Protein AF-A0A3S0N8B9-F1 (afdb_monomer_lite)

Structure (mmCIF, N/CA/C/O backbone):
data_AF-A0A3S0N8B9-F1
#
_entry.id   AF-A0A3S0N8B9-F1
#
loop_
_atom_site.group_PDB
_atom_site.id
_atom_site.type_symbol
_atom_site.label_atom_id
_atom_site.label_alt_id
_atom_site.label_comp_id
_atom_site.label_asym_id
_atom_site.label_entity_id
_atom_site.label_seq_id
_atom_site.pdbx_PDB_ins_code
_atom_site.Cartn_x
_atom_site.Cartn_y
_atom_site.Cartn_z
_atom_site.occupancy
_atom_site.B_iso_or_equiv
_atom_site.auth_seq_id
_atom_site.auth_comp_id
_atom_site.auth_asym_id
_atom_site.auth_atom_id
_atom_site.pdbx_PDB_model_num
ATOM 1 N N . MET A 1 1 ? -2.284 -14.199 7.084 1.00 64.38 1 MET A N 1
ATOM 2 C CA . MET A 1 1 ? -2.121 -13.922 5.640 1.00 64.38 1 MET A CA 1
ATOM 3 C C . MET A 1 1 ? -3.404 -13.242 5.183 1.00 64.38 1 MET A C 1
ATOM 5 O O . MET A 1 1 ? -4.459 -13.758 5.530 1.00 64.38 1 MET A O 1
ATOM 9 N N . MET A 1 2 ? -3.337 -12.068 4.549 1.00 83.88 2 MET A N 1
ATOM 10 C CA . MET A 1 2 ? -4.528 -11.308 4.136 1.00 83.88 2 MET A CA 1
ATOM 11 C C . MET A 1 2 ? -4.963 -11.742 2.730 1.00 83.88 2 MET A C 1
ATOM 13 O O . MET A 1 2 ? -4.121 -11.904 1.849 1.00 83.88 2 MET A O 1
ATOM 17 N N . GLU A 1 3 ? -6.260 -11.974 2.535 1.00 92.69 3 GLU A N 1
ATOM 18 C CA . GLU A 1 3 ? -6.836 -12.272 1.220 1.00 92.69 3 GLU A CA 1
ATOM 19 C C . GLU A 1 3 ? -6.991 -10.970 0.419 1.00 92.69 3 GLU A C 1
ATOM 21 O O . GLU A 1 3 ? -7.447 -9.974 0.971 1.00 92.69 3 GLU A O 1
ATOM 26 N N . ILE A 1 4 ? -6.608 -10.980 -0.862 1.00 96.00 4 ILE A N 1
ATOM 27 C CA . ILE A 1 4 ? -6.726 -9.828 -1.770 1.00 96.00 4 ILE A CA 1
ATOM 28 C C . ILE A 1 4 ? -7.910 -10.059 -2.699 1.00 96.00 4 ILE A C 1
ATOM 30 O O . ILE A 1 4 ? -7.857 -10.966 -3.535 1.00 96.00 4 ILE A O 1
ATOM 34 N N . LYS A 1 5 ? -8.953 -9.241 -2.562 1.00 96.69 5 LYS A N 1
ATOM 35 C CA . LYS A 1 5 ? -10.206 -9.342 -3.318 1.00 96.69 5 LYS A CA 1
ATOM 36 C C . LYS A 1 5 ? -10.406 -8.167 -4.263 1.00 96.69 5 LYS A C 1
ATOM 38 O O . LYS A 1 5 ? -10.970 -8.352 -5.338 1.00 96.69 5 LYS A O 1
ATOM 43 N N . ILE A 1 6 ? -9.955 -6.978 -3.871 1.00 97.31 6 ILE A N 1
ATOM 44 C CA . ILE A 1 6 ? -10.192 -5.730 -4.600 1.00 97.31 6 ILE A CA 1
ATOM 45 C C . ILE A 1 6 ? -8.998 -5.403 -5.501 1.00 97.31 6 ILE A C 1
ATOM 47 O O . ILE A 1 6 ? -9.160 -5.183 -6.698 1.00 97.31 6 ILE A O 1
ATOM 51 N N . LEU A 1 7 ? -7.781 -5.402 -4.957 1.00 95.94 7 LEU A N 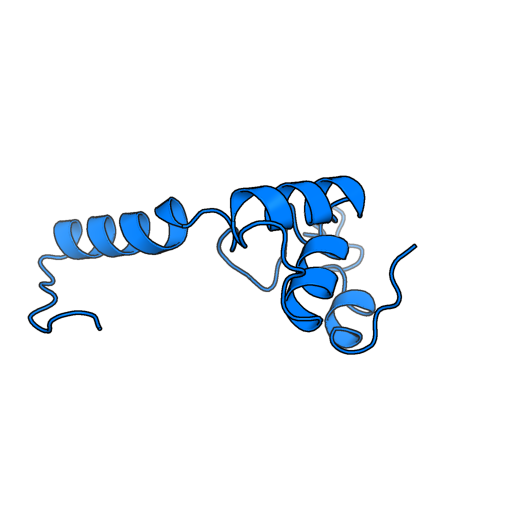1
ATOM 52 C CA . LEU A 1 7 ? -6.562 -4.970 -5.647 1.00 95.94 7 LEU A CA 1
ATOM 53 C C . LEU A 1 7 ? -5.840 -6.116 -6.363 1.00 95.94 7 LEU A C 1
ATOM 55 O O . LEU A 1 7 ? -4.610 -6.216 -6.345 1.00 95.94 7 LEU A O 1
ATOM 59 N N . THR A 1 8 ? -6.605 -6.976 -7.032 1.00 97.06 8 THR A N 1
ATOM 60 C CA . THR A 1 8 ? -6.075 -8.107 -7.809 1.00 97.06 8 THR A CA 1
ATOM 61 C C . THR A 1 8 ? -5.130 -7.639 -8.912 1.00 97.06 8 THR A C 1
ATOM 63 O O . THR A 1 8 ? -4.044 -8.185 -9.055 1.00 97.06 8 THR A O 1
ATOM 66 N N . TYR A 1 9 ? -5.462 -6.549 -9.606 1.00 95.81 9 TYR A N 1
ATOM 67 C CA . TYR A 1 9 ? -4.610 -6.022 -10.672 1.00 95.81 9 TYR A CA 1
ATOM 68 C C . TYR A 1 9 ? -3.235 -5.565 -10.164 1.00 95.81 9 TYR A C 1
ATOM 70 O O . TYR A 1 9 ? -2.226 -5.833 -10.811 1.00 95.81 9 TYR A O 1
ATOM 78 N N . LEU A 1 10 ? -3.172 -4.908 -8.999 1.00 94.81 10 LEU A N 1
ATOM 79 C CA . LEU A 1 10 ? -1.899 -4.498 -8.393 1.00 94.81 10 LEU A CA 1
ATOM 80 C C . LEU A 1 10 ? -1.084 -5.713 -7.935 1.00 94.81 10 LEU A C 1
ATOM 82 O O . LEU A 1 10 ? 0.127 -5.754 -8.133 1.00 94.81 10 LEU A O 1
ATOM 86 N N . LYS A 1 11 ? -1.756 -6.714 -7.358 1.00 96.19 11 LYS A N 1
ATOM 87 C CA . LYS A 1 11 ? -1.139 -7.989 -6.981 1.00 96.19 11 LYS A CA 1
ATOM 88 C C . LYS A 1 11 ? -0.532 -8.704 -8.195 1.00 96.19 11 LYS A C 1
ATOM 90 O O . LYS A 1 11 ? 0.584 -9.210 -8.095 1.00 96.19 11 LYS A O 1
ATOM 95 N N . ASP A 1 12 ? -1.244 -8.727 -9.317 1.00 96.81 12 ASP A N 1
ATOM 96 C CA . ASP A 1 12 ? -0.817 -9.412 -10.541 1.00 96.81 12 ASP A CA 1
ATOM 97 C C . ASP A 1 12 ? 0.244 -8.612 -11.322 1.00 96.81 12 ASP A C 1
ATOM 99 O O . ASP A 1 12 ? 1.010 -9.187 -12.094 1.00 96.81 12 ASP A O 1
ATOM 103 N N . ASN A 1 13 ? 0.348 -7.300 -11.076 1.00 96.31 13 ASN A N 1
ATOM 104 C CA . ASN A 1 13 ? 1.305 -6.392 -11.718 1.00 96.31 13 ASN A CA 1
ATOM 105 C C . ASN A 1 13 ? 2.184 -5.667 -10.675 1.00 96.31 13 ASN A C 1
ATOM 107 O O . ASN A 1 13 ? 2.120 -4.440 -10.525 1.00 96.31 13 ASN A O 1
ATOM 111 N N . PRO A 1 14 ? 3.044 -6.399 -9.942 1.00 95.81 14 PRO A N 1
ATOM 112 C CA . PRO A 1 14 ? 3.763 -5.858 -8.791 1.00 95.81 14 PRO A CA 1
ATOM 113 C C . PRO A 1 14 ? 4.925 -4.930 -9.162 1.00 95.81 14 PRO A C 1
ATOM 115 O O . PRO A 1 14 ? 5.565 -4.393 -8.268 1.00 95.81 14 PRO A O 1
ATOM 118 N N . ALA A 1 15 ? 5.252 -4.758 -10.440 1.00 95.94 15 ALA A N 1
ATOM 119 C CA . ALA A 1 15 ? 6.405 -3.990 -10.892 1.00 95.94 15 ALA A CA 1
ATOM 120 C C . ALA A 1 15 ? 6.059 -3.149 -12.119 1.00 95.94 15 ALA A C 1
ATOM 122 O O . ALA A 1 15 ? 5.301 -3.596 -12.977 1.00 95.94 15 ALA A O 1
ATOM 123 N N . ILE A 1 16 ? 6.659 -1.960 -12.210 1.00 93.50 16 ILE A N 1
ATOM 124 C CA . ILE A 1 16 ? 6.512 -1.072 -13.369 1.00 93.50 16 ILE A CA 1
ATOM 125 C C . ILE A 1 16 ? 7.277 -1.595 -14.592 1.00 93.50 16 ILE A C 1
ATOM 127 O O . ILE A 1 16 ? 6.763 -1.533 -15.703 1.00 93.50 16 ILE A O 1
ATOM 131 N N . ASN A 1 17 ? 8.468 -2.173 -14.387 1.00 94.56 17 ASN A N 1
ATOM 132 C CA . ASN A 1 17 ? 9.308 -2.736 -15.448 1.00 94.56 17 ASN A CA 1
ATOM 133 C C . ASN A 1 17 ? 9.704 -4.189 -15.116 1.00 94.56 17 ASN A C 1
ATOM 135 O O . ASN A 1 17 ? 10.859 -4.439 -14.755 1.00 94.56 17 ASN A O 1
ATOM 139 N N . PRO A 1 18 ? 8.776 -5.161 -15.203 1.00 94.31 18 PRO A N 1
ATOM 140 C CA . PRO A 1 18 ? 9.042 -6.544 -14.810 1.00 94.31 18 PRO A CA 1
ATOM 141 C C . PRO A 1 18 ? 10.284 -7.121 -15.506 1.00 94.31 18 PRO A C 1
ATOM 143 O O . PRO A 1 18 ? 10.394 -7.082 -16.731 1.00 94.31 18 PRO A O 1
ATOM 146 N N . GLY A 1 19 ? 11.228 -7.659 -14.730 1.00 93.25 19 GLY A N 1
ATOM 147 C CA . GLY A 1 19 ? 12.448 -8.281 -15.264 1.00 93.25 19 GLY A CA 1
ATOM 148 C C . GLY A 1 19 ? 13.540 -7.321 -15.766 1.00 93.25 19 GLY A C 1
ATOM 149 O O . GLY A 1 19 ? 14.560 -7.785 -16.283 1.00 93.25 19 GLY A O 1
ATOM 150 N N . ASN A 1 20 ? 13.375 -6.004 -15.611 1.00 96.25 20 ASN A N 1
ATOM 151 C CA . ASN A 1 20 ? 14.437 -5.041 -15.899 1.00 96.25 20 ASN A CA 1
ATOM 152 C C . ASN A 1 20 ? 15.583 -5.169 -14.870 1.00 96.25 20 ASN A C 1
ATOM 154 O O . ASN A 1 20 ? 15.346 -5.178 -13.664 1.00 96.25 20 ASN A O 1
ATOM 158 N N . LYS A 1 21 ? 16.831 -5.268 -15.353 1.00 94.44 21 LYS A N 1
ATOM 159 C CA . LYS A 1 21 ? 18.031 -5.482 -14.519 1.00 94.44 21 LYS A CA 1
ATOM 160 C C . LYS A 1 21 ? 18.560 -4.223 -13.831 1.00 94.44 21 LYS A C 1
ATOM 162 O O . LYS A 1 21 ? 19.294 -4.342 -12.858 1.00 94.44 21 LYS A O 1
ATOM 167 N N . GLU A 1 22 ? 18.245 -3.050 -14.365 1.00 95.06 22 GLU A N 1
ATOM 168 C CA . GLU A 1 22 ? 18.661 -1.758 -13.819 1.00 95.06 22 GLU A CA 1
ATOM 169 C C . GLU A 1 22 ? 17.643 -1.264 -12.791 1.00 95.06 22 GLU A C 1
ATOM 171 O O . GLU A 1 22 ? 18.008 -0.878 -11.683 1.00 95.06 22 GLU A O 1
ATOM 176 N N . TYR A 1 23 ? 16.355 -1.335 -13.133 1.00 91.19 23 TYR A N 1
ATOM 177 C CA . TYR A 1 23 ? 15.281 -0.923 -12.241 1.00 91.19 23 TYR A CA 1
ATOM 178 C C . TYR A 1 23 ? 13.945 -1.586 -12.589 1.00 91.19 23 TYR A C 1
ATOM 180 O O . TYR A 1 23 ? 13.263 -1.200 -13.540 1.00 91.19 23 TYR A O 1
ATOM 188 N N . GLU A 1 24 ? 13.541 -2.558 -11.769 1.00 94.50 24 GLU A N 1
ATOM 189 C CA . GLU A 1 24 ? 12.233 -3.219 -11.877 1.00 94.50 24 GLU A CA 1
ATOM 190 C C . GLU A 1 24 ? 11.099 -2.373 -11.267 1.00 94.50 24 GLU A C 1
ATOM 192 O O . GLU A 1 24 ? 9.960 -2.407 -11.736 1.00 94.50 24 GLU A O 1
ATOM 197 N N . GLY A 1 25 ? 11.413 -1.588 -10.230 1.00 91.81 25 GLY A N 1
ATOM 198 C CA . GLY A 1 25 ? 10.462 -0.720 -9.537 1.00 91.81 25 GLY A CA 1
ATOM 199 C C . GLY A 1 25 ? 9.283 -1.470 -8.906 1.00 91.81 25 GLY A C 1
ATOM 200 O O . GLY A 1 25 ? 8.132 -1.064 -9.066 1.00 91.81 25 GLY A O 1
ATOM 201 N N . ARG A 1 26 ? 9.575 -2.569 -8.203 1.00 95.00 26 ARG A N 1
ATOM 202 C CA . ARG A 1 26 ? 8.587 -3.438 -7.552 1.00 95.00 26 ARG A CA 1
ATOM 203 C C . ARG A 1 26 ? 7.904 -2.754 -6.355 1.00 95.00 26 ARG A C 1
ATOM 205 O O . ARG A 1 26 ? 8.473 -1.846 -5.749 1.00 95.00 26 ARG A O 1
ATOM 212 N N . ILE A 1 27 ? 6.675 -3.167 -6.048 1.00 95.19 27 ILE A N 1
ATOM 213 C CA . ILE A 1 27 ? 5.955 -2.785 -4.829 1.00 95.19 27 ILE A CA 1
ATOM 214 C C . ILE A 1 27 ? 6.629 -3.377 -3.590 1.00 95.19 27 ILE A C 1
ATOM 216 O O . ILE A 1 27 ? 7.196 -4.470 -3.650 1.00 95.19 27 ILE A O 1
ATOM 220 N N . GLU A 1 28 ? 6.527 -2.673 -2.466 1.00 94.44 28 GLU A N 1
ATOM 221 C CA . GLU A 1 28 ? 7.037 -3.137 -1.178 1.00 94.44 28 GLU A CA 1
ATOM 222 C C . GLU A 1 28 ? 5.898 -3.218 -0.155 1.00 94.44 28 GLU A C 1
ATOM 224 O O . GLU A 1 28 ? 5.278 -2.194 0.163 1.00 94.44 28 GLU A O 1
ATOM 229 N N . PRO A 1 29 ? 5.607 -4.426 0.358 1.00 94.94 29 PRO A N 1
ATOM 230 C CA . PRO A 1 29 ? 4.469 -4.659 1.225 1.00 94.94 29 PRO A CA 1
ATOM 231 C C . PRO A 1 29 ? 4.717 -4.184 2.653 1.00 94.94 29 PRO A C 1
ATOM 233 O O . PRO A 1 29 ? 5.850 -4.040 3.123 1.00 94.94 29 PRO A O 1
ATOM 236 N N . MET A 1 30 ? 3.616 -4.049 3.378 1.00 95.00 30 MET A N 1
ATOM 237 C CA . MET A 1 30 ? 3.586 -3.911 4.822 1.00 95.00 30 MET A CA 1
ATOM 238 C C . MET A 1 30 ? 3.033 -5.199 5.448 1.00 95.00 30 MET A C 1
ATOM 240 O O . MET A 1 30 ? 2.100 -5.816 4.932 1.00 95.00 30 MET A O 1
ATOM 244 N N . SER A 1 31 ? 3.605 -5.637 6.565 1.00 95.81 31 SER A N 1
ATOM 245 C CA . SER A 1 31 ? 3.094 -6.788 7.313 1.00 95.81 31 SER A CA 1
ATOM 246 C C . SER A 1 31 ? 1.710 -6.498 7.899 1.00 95.81 31 SER A C 1
ATOM 248 O O . SER A 1 31 ? 1.363 -5.354 8.180 1.00 95.81 31 SER A O 1
ATOM 250 N N . SER A 1 32 ? 0.908 -7.536 8.157 1.00 94.56 32 SER A N 1
ATOM 251 C CA . SER A 1 32 ? -0.416 -7.347 8.772 1.00 94.56 32 SER A CA 1
ATOM 252 C C . SER A 1 32 ? -0.351 -6.657 10.142 1.00 94.56 32 SER A C 1
ATOM 254 O O . SER A 1 32 ? -1.264 -5.911 10.476 1.00 94.56 32 SER A O 1
ATOM 256 N N . SER A 1 33 ? 0.723 -6.872 10.910 1.00 95.44 33 SER A N 1
ATOM 257 C CA . SER A 1 33 ? 0.949 -6.198 12.194 1.00 95.44 33 SER A CA 1
ATOM 258 C C . SER A 1 33 ? 1.261 -4.714 12.032 1.00 95.44 33 SER A C 1
ATOM 260 O O . SER A 1 33 ? 0.754 -3.903 12.796 1.00 95.44 33 SER A O 1
ATOM 262 N N . GLU A 1 34 ? 2.061 -4.341 11.029 1.00 95.50 34 GLU A N 1
ATOM 263 C CA . GLU A 1 34 ? 2.306 -2.929 10.718 1.00 95.50 34 GLU A CA 1
ATOM 264 C C . GLU A 1 34 ? 0.998 -2.249 10.264 1.00 95.50 34 GLU A C 1
ATOM 266 O O . GLU A 1 34 ? 0.689 -1.160 10.738 1.00 95.50 34 GLU A O 1
ATOM 271 N N . VAL A 1 35 ? 0.175 -2.918 9.440 1.00 95.25 35 VAL A N 1
ATOM 272 C CA . VAL A 1 35 ? -1.149 -2.400 9.041 1.00 95.25 35 VAL A CA 1
ATOM 273 C C . VAL A 1 35 ? -2.051 -2.176 10.259 1.00 95.25 35 VAL A C 1
ATOM 275 O O . VAL A 1 35 ? -2.622 -1.097 10.388 1.00 95.25 35 VAL A O 1
ATOM 278 N N . GLN A 1 36 ? -2.141 -3.143 11.179 1.00 95.50 36 GLN A N 1
ATOM 279 C CA . GLN A 1 36 ? -2.922 -2.994 12.417 1.00 95.50 36 GLN A CA 1
ATOM 280 C C . GLN A 1 36 ? -2.408 -1.856 13.303 1.00 95.50 36 GLN A C 1
ATOM 282 O O . GLN A 1 36 ? -3.199 -1.062 13.801 1.00 95.50 36 GLN A O 1
ATOM 287 N N . ASN A 1 37 ? -1.090 -1.723 13.452 1.00 95.94 37 ASN A N 1
ATOM 288 C CA . ASN A 1 37 ? -0.503 -0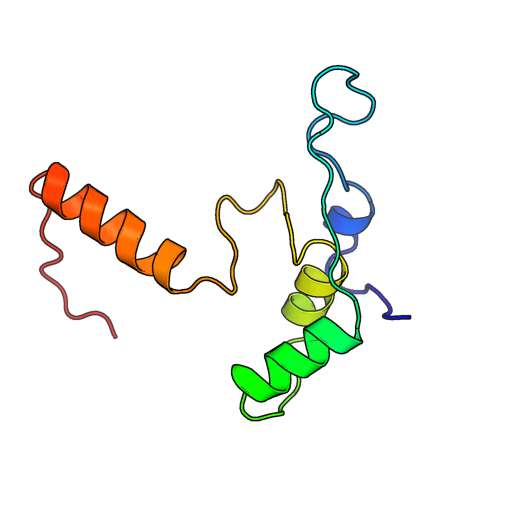.615 14.200 1.00 95.94 37 ASN A CA 1
ATOM 289 C C . ASN A 1 37 ? -0.893 0.746 13.590 1.00 95.94 37 ASN A C 1
ATOM 291 O O . ASN A 1 37 ? -1.195 1.697 14.306 1.00 95.94 37 ASN A O 1
ATOM 295 N N . HIS A 1 38 ? -0.962 0.852 12.262 1.00 93.62 38 HIS A N 1
ATOM 296 C CA . HIS A 1 38 ? -1.450 2.071 11.614 1.00 93.62 38 HIS A CA 1
ATOM 297 C C . HIS A 1 38 ? -2.951 2.305 11.793 1.00 93.62 38 HIS A C 1
ATOM 299 O O . HIS A 1 38 ? -3.367 3.456 11.891 1.00 93.62 38 HIS A O 1
ATOM 305 N N . GLU A 1 39 ? -3.767 1.258 11.874 1.00 95.50 39 GLU A N 1
ATOM 306 C CA . GLU A 1 39 ? -5.192 1.377 12.207 1.00 95.50 39 GLU A CA 1
ATOM 307 C C . GLU A 1 39 ? -5.394 1.912 13.632 1.00 95.50 39 GLU A C 1
ATOM 309 O O . GLU A 1 39 ? -6.256 2.765 13.862 1.00 95.50 39 GLU A O 1
ATOM 314 N N . GLU A 1 40 ? -4.556 1.478 14.577 1.00 95.19 40 GLU A N 1
ATOM 315 C CA . GLU A 1 40 ? -4.515 2.016 15.941 1.00 95.19 40 GLU A CA 1
ATOM 316 C C . GLU A 1 40 ? -4.173 3.508 15.950 1.00 95.19 40 GLU A C 1
ATOM 318 O O . GLU A 1 40 ? -4.913 4.298 16.538 1.00 95.19 40 GLU A O 1
ATOM 323 N N . ILE A 1 41 ? -3.111 3.899 15.241 1.00 94.00 41 ILE A N 1
ATOM 324 C CA . ILE A 1 41 ? -2.602 5.277 15.236 1.00 94.00 41 ILE A CA 1
ATOM 325 C C . ILE A 1 41 ? -3.521 6.231 14.458 1.00 94.00 41 ILE A C 1
ATOM 327 O O . ILE A 1 41 ? -3.825 7.322 14.935 1.00 94.00 41 ILE A O 1
ATOM 331 N N . TYR A 1 42 ? -3.957 5.844 13.257 1.00 89.62 42 TYR A N 1
ATOM 332 C CA . TYR A 1 42 ? -4.584 6.758 12.294 1.00 89.62 42 TYR A CA 1
ATOM 333 C C . TYR A 1 42 ? -6.091 6.560 12.123 1.00 89.62 42 TYR A C 1
ATOM 335 O O . TYR A 1 42 ? -6.743 7.392 11.495 1.00 89.62 42 TYR A O 1
ATOM 343 N N . ASN A 1 43 ? -6.667 5.490 12.673 1.00 92.56 43 ASN A N 1
ATOM 344 C CA . ASN A 1 43 ? -8.099 5.210 12.553 1.00 92.56 43 ASN A CA 1
ATOM 345 C C . ASN A 1 43 ? -8.756 4.852 13.892 1.00 92.56 43 ASN A C 1
ATOM 347 O O . ASN A 1 43 ? -9.794 4.188 13.930 1.00 92.56 43 ASN A O 1
ATOM 351 N N . ASN A 1 44 ? -8.179 5.314 15.007 1.00 93.19 44 ASN A N 1
ATOM 352 C CA . ASN A 1 44 ? -8.695 5.091 16.361 1.00 93.19 44 ASN A CA 1
ATOM 353 C C . ASN A 1 44 ? -8.920 3.600 16.680 1.00 93.19 44 ASN A C 1
ATOM 355 O O . ASN A 1 44 ? -9.943 3.232 17.264 1.00 93.19 44 ASN A O 1
ATOM 35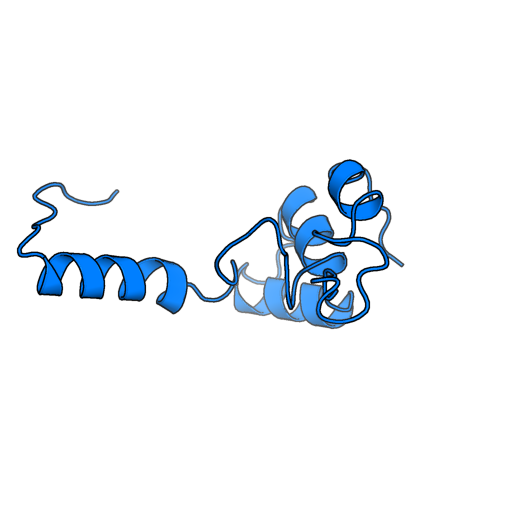9 N N . GLY A 1 45 ? -8.019 2.731 16.217 1.00 91.69 45 GLY A N 1
ATOM 360 C CA . GLY A 1 45 ? -8.121 1.278 16.390 1.00 91.69 45 GLY A CA 1
ATOM 361 C C . GLY A 1 45 ? -9.203 0.608 15.546 1.00 91.69 45 GLY A C 1
ATOM 362 O O . GLY A 1 45 ? -9.446 -0.588 15.703 1.00 91.69 45 GLY A O 1
ATOM 363 N N . LYS A 1 46 ? -9.878 1.341 14.653 1.00 95.69 46 LYS A N 1
ATOM 364 C CA . LYS A 1 46 ? -10.830 0.752 13.708 1.00 95.69 46 LYS A CA 1
ATOM 365 C C . LYS A 1 46 ? -10.088 0.253 12.469 1.00 95.69 46 LYS A C 1
ATOM 367 O O . LYS A 1 46 ? -9.182 0.936 11.995 1.00 95.69 46 LYS A O 1
ATOM 372 N N . PRO A 1 47 ? -10.519 -0.864 11.864 1.00 95.19 47 PRO A N 1
ATOM 373 C CA . PRO A 1 47 ? -9.950 -1.307 10.603 1.00 95.19 47 PRO A CA 1
ATOM 374 C C . PRO A 1 47 ? -10.110 -0.257 9.502 1.00 95.19 47 PRO A C 1
ATOM 376 O O . PRO A 1 47 ? -11.170 0.369 9.386 1.00 95.19 47 PRO A O 1
ATOM 379 N N . PHE A 1 48 ? -9.089 -0.081 8.668 1.00 95.50 48 PHE A N 1
ATOM 380 C CA . PHE A 1 48 ? -9.215 0.713 7.454 1.00 95.50 48 PHE A CA 1
ATOM 381 C C . PHE A 1 48 ? -10.203 0.046 6.478 1.00 95.50 48 PHE A C 1
ATOM 383 O O . PHE A 1 48 ? -10.437 -1.176 6.545 1.00 95.50 48 PHE A O 1
ATOM 390 N N . PRO A 1 49 ? -10.755 0.815 5.516 1.00 95.94 49 PRO A N 1
ATOM 391 C CA . PRO A 1 49 ? -11.478 0.245 4.386 1.00 95.94 49 PRO A CA 1
ATOM 392 C C . PRO A 1 49 ? -10.684 -0.891 3.730 1.00 95.94 49 PRO A C 1
ATOM 394 O O . PRO A 1 49 ? -9.458 -0.831 3.644 1.00 95.94 49 PRO A O 1
ATOM 397 N N . GLU A 1 50 ? -11.375 -1.928 3.255 1.00 96.12 50 GLU A N 1
ATOM 398 C CA . GLU A 1 50 ? -10.739 -3.151 2.739 1.00 96.12 50 GLU A CA 1
ATOM 399 C C . GLU A 1 50 ? -9.711 -2.861 1.638 1.00 96.12 50 GLU A C 1
ATOM 401 O O . GLU A 1 50 ? -8.584 -3.336 1.727 1.00 96.12 50 GLU A O 1
ATOM 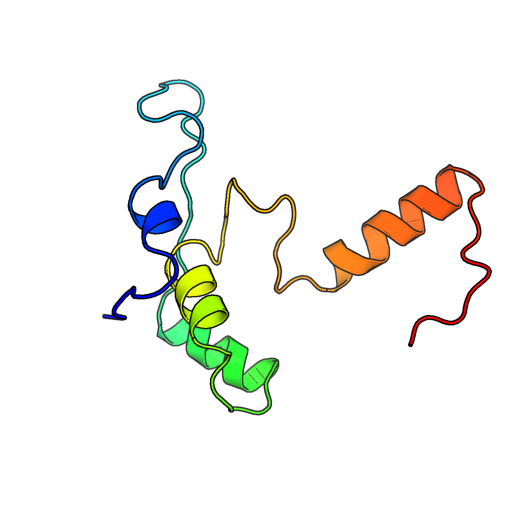406 N N . ALA A 1 51 ? -10.030 -1.974 0.692 1.00 94.81 51 ALA A N 1
ATOM 407 C CA . ALA A 1 51 ? -9.098 -1.564 -0.359 1.00 94.81 51 ALA A CA 1
ATOM 408 C C . ALA A 1 51 ? -7.812 -0.911 0.188 1.00 94.81 51 ALA A C 1
ATOM 410 O O . ALA A 1 51 ? -6.737 -1.116 -0.367 1.00 94.81 51 ALA A O 1
ATOM 411 N N . VAL A 1 52 ? -7.898 -0.152 1.287 1.00 94.69 52 VAL A N 1
ATOM 412 C CA . VAL A 1 52 ? -6.729 0.483 1.919 1.00 94.69 52 VAL A CA 1
ATOM 413 C C . VAL A 1 52 ? -5.888 -0.559 2.653 1.00 94.69 52 VAL A C 1
ATOM 415 O O . VAL A 1 52 ? -4.669 -0.556 2.514 1.00 94.69 52 VAL A O 1
ATOM 418 N N . ARG A 1 53 ? -6.516 -1.499 3.373 1.00 96.00 53 ARG A N 1
ATOM 419 C CA . ARG A 1 53 ? -5.792 -2.624 3.988 1.00 96.00 53 ARG A CA 1
ATOM 420 C C . ARG A 1 53 ? -5.063 -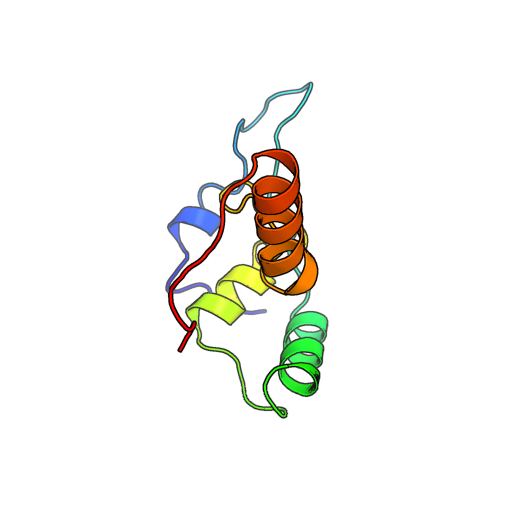3.462 2.943 1.00 96.00 53 ARG A C 1
ATOM 422 O O . ARG A 1 53 ? -3.888 -3.763 3.132 1.00 96.00 53 ARG A O 1
ATOM 429 N N . GLU A 1 54 ? -5.733 -3.803 1.843 1.00 96.81 54 GLU A N 1
ATOM 430 C CA . GLU A 1 54 ? -5.119 -4.536 0.733 1.00 96.81 54 GLU A CA 1
ATOM 431 C C . GLU A 1 54 ? -3.959 -3.752 0.109 1.00 96.81 54 GLU A C 1
ATOM 433 O O . GLU A 1 54 ? -2.906 -4.330 -0.155 1.00 96.81 54 GLU A O 1
ATOM 438 N N . LEU A 1 55 ? -4.119 -2.436 -0.081 1.00 95.44 55 LEU A N 1
ATOM 439 C CA . LEU A 1 55 ? -3.074 -1.578 -0.639 1.00 95.44 55 LEU A CA 1
ATOM 440 C C . LEU A 1 55 ? -1.842 -1.561 0.258 1.00 95.44 55 LEU A C 1
ATOM 442 O O . LEU A 1 55 ? -0.737 -1.774 -0.229 1.00 95.44 55 LEU A O 1
ATOM 446 N N . LEU A 1 56 ? -2.023 -1.334 1.560 1.00 94.94 56 LEU A N 1
ATOM 447 C CA . LEU A 1 56 ? -0.913 -1.312 2.509 1.00 94.94 56 LEU A CA 1
ATOM 448 C C . LEU A 1 56 ? -0.242 -2.686 2.586 1.00 94.94 56 LEU A C 1
ATOM 450 O O . LEU A 1 56 ? 0.983 -2.790 2.532 1.00 94.94 56 LEU A O 1
ATOM 454 N N . PHE A 1 57 ? -1.034 -3.754 2.622 1.00 96.25 57 PHE A N 1
ATOM 455 C CA . PHE A 1 57 ? -0.504 -5.110 2.659 1.00 96.25 57 PHE A CA 1
ATOM 456 C C . PHE A 1 57 ? 0.297 -5.475 1.400 1.00 96.25 57 PHE A C 1
ATOM 458 O O . PHE A 1 57 ? 1.285 -6.193 1.505 1.00 96.25 57 PHE A O 1
ATOM 465 N N . LEU A 1 58 ? -0.082 -4.978 0.219 1.00 95.75 58 LEU A N 1
ATOM 466 C CA . LEU A 1 58 ? 0.637 -5.231 -1.035 1.00 95.75 58 LEU A CA 1
ATOM 467 C C . LEU A 1 58 ? 1.817 -4.276 -1.263 1.00 95.75 58 LEU A C 1
ATOM 469 O O . LEU A 1 58 ? 2.855 -4.695 -1.770 1.00 95.75 58 LEU A O 1
ATOM 473 N N . ALA A 1 59 ? 1.648 -3.000 -0.926 1.00 94.81 59 ALA A N 1
ATOM 474 C CA . ALA A 1 59 ? 2.480 -1.904 -1.419 1.00 94.81 59 ALA A CA 1
ATOM 475 C C . ALA A 1 59 ? 2.622 -0.738 -0.416 1.00 94.81 59 ALA A C 1
ATOM 477 O O . ALA A 1 59 ? 2.872 0.399 -0.814 1.00 94.81 59 ALA A O 1
ATOM 478 N N . GLY A 1 60 ? 2.429 -0.988 0.884 1.00 91.62 60 GLY A N 1
ATOM 479 C CA . GLY A 1 60 ? 2.386 0.049 1.920 1.00 91.62 60 GLY A CA 1
ATOM 480 C C . GLY A 1 60 ? 3.706 0.763 2.206 1.00 91.62 60 GLY A C 1
ATOM 481 O O . GLY A 1 60 ? 3.682 1.829 2.809 1.00 91.62 60 GLY A O 1
ATOM 482 N N . LYS A 1 61 ? 4.846 0.207 1.783 1.00 90.56 61 LYS A N 1
ATOM 483 C CA . LYS A 1 61 ? 6.157 0.877 1.876 1.00 90.56 61 LYS A CA 1
ATOM 484 C C . LYS A 1 61 ? 6.526 1.569 0.571 1.00 90.56 61 LYS A C 1
ATOM 486 O O . LYS A 1 61 ? 7.147 2.626 0.581 1.00 90.56 61 LYS A O 1
ATOM 491 N N . ARG A 1 62 ? 6.116 0.981 -0.554 1.00 89.81 62 ARG A N 1
ATOM 492 C CA . ARG A 1 62 ? 6.370 1.502 -1.894 1.00 89.81 62 ARG A CA 1
ATOM 493 C C . ARG A 1 62 ? 5.322 0.982 -2.868 1.00 89.81 62 ARG A C 1
ATOM 495 O O . ARG A 1 62 ? 5.122 -0.227 -2.979 1.00 89.81 62 ARG A O 1
ATOM 502 N N . CYS A 1 63 ? 4.736 1.882 -3.650 1.00 91.56 63 CYS A N 1
ATOM 503 C CA . CYS A 1 63 ? 3.797 1.547 -4.713 1.00 91.56 63 CYS A CA 1
ATOM 504 C C . CYS A 1 63 ? 4.166 2.325 -5.975 1.00 91.56 63 CYS A C 1
ATOM 506 O O . CYS A 1 63 ? 4.183 3.544 -5.947 1.00 91.56 63 CYS A O 1
ATOM 508 N N . HIS A 1 64 ? 4.442 1.660 -7.098 1.00 88.50 64 HIS A N 1
ATOM 509 C CA . HIS A 1 64 ? 4.801 2.365 -8.343 1.00 88.50 64 HIS A CA 1
ATOM 510 C C . HIS A 1 64 ? 3.620 3.113 -8.988 1.00 88.50 64 HIS A C 1
ATOM 512 O O . HIS A 1 64 ? 3.832 3.985 -9.825 1.00 88.50 64 HIS A O 1
ATOM 518 N N . VAL A 1 65 ? 2.390 2.802 -8.565 1.00 86.38 65 VAL A N 1
ATOM 519 C CA . VAL A 1 65 ? 1.156 3.469 -9.010 1.00 86.38 65 VAL A CA 1
ATOM 520 C C . VAL A 1 65 ? 0.898 4.762 -8.229 1.00 86.38 65 VAL A C 1
ATOM 522 O O . VAL A 1 65 ? 0.171 5.632 -8.702 1.00 86.38 65 VAL A O 1
ATOM 525 N N . LEU A 1 66 ? 1.483 4.901 -7.036 1.00 81.94 66 LEU A N 1
ATOM 526 C CA . LEU A 1 66 ? 1.298 6.060 -6.169 1.00 81.94 66 LEU A CA 1
ATOM 527 C C . LEU A 1 66 ? 2.620 6.811 -6.055 1.00 81.94 66 LEU A C 1
ATOM 529 O O . LEU A 1 66 ? 3.627 6.262 -5.626 1.00 81.94 66 LEU A O 1
ATOM 533 N N . SER A 1 67 ? 2.618 8.086 -6.424 1.00 67.44 67 SER A N 1
ATOM 534 C CA . SER A 1 67 ? 3.810 8.935 -6.362 1.00 67.44 67 SER A CA 1
ATOM 535 C C . SER A 1 67 ? 4.204 9.357 -4.940 1.00 67.44 67 SER A C 1
ATOM 537 O O . SER A 1 67 ? 5.303 9.872 -4.766 1.00 67.44 67 SER A O 1
ATOM 539 N N . HIS A 1 68 ? 3.344 9.125 -3.941 1.00 64.75 68 HIS A N 1
ATOM 540 C CA . HIS A 1 68 ? 3.555 9.498 -2.538 1.00 64.75 68 HIS A CA 1
ATOM 541 C C . HIS A 1 68 ? 3.120 8.379 -1.593 1.00 64.75 68 HIS A C 1
ATOM 543 O O . HIS A 1 68 ? 2.230 7.583 -1.925 1.00 64.75 68 HIS A O 1
ATOM 549 N N . ASN A 1 69 ? 3.710 8.344 -0.397 1.00 67.00 69 ASN A N 1
ATOM 550 C CA . ASN A 1 69 ? 3.227 7.467 0.660 1.00 67.00 69 ASN A CA 1
ATOM 551 C C . ASN A 1 69 ? 1.866 7.977 1.163 1.00 67.00 69 ASN A C 1
ATOM 553 O O . ASN A 1 69 ? 1.760 9.081 1.683 1.00 67.00 69 ASN A O 1
ATOM 557 N N . ILE A 1 70 ? 0.814 7.163 1.043 1.00 68.50 70 ILE A N 1
ATOM 558 C CA . ILE A 1 70 ? -0.547 7.554 1.451 1.00 68.50 70 ILE A CA 1
ATOM 559 C C . ILE A 1 70 ? -0.700 7.783 2.959 1.00 68.50 70 ILE A C 1
ATOM 561 O O . ILE A 1 70 ? -1.683 8.388 3.383 1.00 68.50 70 ILE A O 1
ATOM 565 N N . LEU A 1 71 ? 0.238 7.277 3.763 1.00 70.88 71 LEU A N 1
ATOM 566 C CA . LEU A 1 71 ? 0.271 7.487 5.209 1.00 70.88 71 LEU A CA 1
ATOM 567 C C . LEU A 1 71 ? 1.097 8.717 5.602 1.00 70.88 71 LEU A C 1
ATOM 569 O O . LEU A 1 71 ? 0.986 9.177 6.737 1.00 70.88 71 LEU A O 1
ATOM 573 N N . ASP A 1 72 ? 1.890 9.270 4.681 1.00 70.81 72 ASP A N 1
ATOM 574 C CA . ASP A 1 72 ? 2.605 10.520 4.901 1.00 70.81 72 ASP A CA 1
ATOM 575 C C . ASP A 1 72 ? 1.745 11.703 4.436 1.00 70.81 72 ASP A C 1
ATOM 577 O O . ASP A 1 72 ? 1.805 12.184 3.303 1.00 70.81 72 ASP A O 1
ATOM 581 N N . ILE A 1 73 ? 0.888 12.166 5.347 1.00 63.34 73 ILE A N 1
ATOM 582 C CA . ILE A 1 73 ? 0.015 13.324 5.118 1.00 63.34 73 ILE A CA 1
ATOM 583 C C . ILE A 1 73 ? 0.843 14.589 4.850 1.00 63.34 73 ILE A C 1
ATOM 585 O O . ILE A 1 73 ? 0.378 15.466 4.119 1.00 63.34 73 ILE A O 1
ATOM 589 N N . ASN A 1 74 ? 2.063 14.680 5.395 1.00 61.72 74 ASN A N 1
ATOM 590 C CA . ASN A 1 74 ? 2.925 15.833 5.168 1.00 61.72 74 ASN A CA 1
ATOM 591 C C . ASN A 1 74 ? 3.409 15.843 3.717 1.00 61.72 74 ASN A C 1
ATOM 593 O O . ASN A 1 74 ? 3.311 16.879 3.076 1.00 61.72 74 ASN A O 1
ATOM 597 N N . GLU A 1 75 ? 3.805 14.709 3.132 1.00 60.47 75 GLU A N 1
ATOM 598 C CA . GLU A 1 75 ? 4.119 14.661 1.692 1.00 60.47 75 GLU A CA 1
ATOM 599 C C . GLU A 1 75 ? 2.924 15.052 0.807 1.00 60.47 75 GLU A C 1
ATOM 601 O O . GLU A 1 75 ? 3.100 15.694 -0.231 1.00 60.47 75 GLU A O 1
ATOM 606 N N . LEU A 1 76 ? 1.703 14.684 1.206 1.00 62.50 76 LEU A N 1
ATOM 607 C CA . LEU A 1 76 ? 0.486 14.989 0.448 1.00 62.50 76 LEU A CA 1
ATOM 608 C C . LEU A 1 76 ? 0.021 16.446 0.583 1.00 62.50 76 LEU A C 1
ATOM 610 O O . LEU A 1 76 ? -0.707 16.925 -0.288 1.00 62.50 76 LEU A O 1
ATOM 614 N N . GLN A 1 77 ? 0.400 17.150 1.653 1.00 63.72 77 GLN A N 1
ATOM 615 C CA . GLN A 1 77 ? -0.011 18.538 1.893 1.00 63.72 77 GLN A CA 1
ATOM 616 C C . GLN A 1 77 ? 1.114 19.559 1.731 1.00 63.72 77 GLN A C 1
ATOM 618 O O . GLN A 1 77 ? 0.874 20.611 1.140 1.00 63.72 77 GLN A O 1
ATOM 623 N N . GLU A 1 78 ? 2.314 19.270 2.221 1.00 67.75 78 GLU A N 1
ATOM 624 C CA . GLU A 1 78 ? 3.452 20.190 2.198 1.00 67.75 78 GLU A CA 1
ATOM 625 C C . GLU A 1 78 ? 4.043 20.303 0.794 1.00 67.75 78 GLU A C 1
ATOM 627 O O . GLU A 1 78 ? 4.177 21.421 0.309 1.00 67.75 78 GLU A O 1
ATOM 632 N N . ASN A 1 79 ? 4.247 19.199 0.060 1.00 69.69 79 ASN A N 1
ATOM 633 C CA . ASN A 1 79 ? 4.809 19.278 -1.299 1.00 69.69 79 ASN A CA 1
ATOM 634 C C . ASN A 1 79 ? 3.961 20.159 -2.245 1.00 69.69 79 ASN A C 1
ATOM 636 O O . ASN A 1 79 ? 4.518 21.006 -2.950 1.00 69.69 79 ASN A O 1
ATOM 640 N N . PRO A 1 80 ? 2.613 20.051 -2.270 1.00 68.94 80 PRO A N 1
ATOM 641 C CA . PRO A 1 80 ? 1.799 20.981 -3.048 1.00 68.94 80 PRO A CA 1
ATOM 642 C C . PRO A 1 80 ? 1.838 22.418 -2.515 1.00 68.94 80 PRO A C 1
ATOM 644 O O . PRO A 1 80 ? 1.788 23.351 -3.317 1.00 68.94 80 PRO A O 1
ATOM 647 N N . ARG A 1 81 ? 1.896 22.622 -1.189 1.00 72.44 81 ARG A N 1
ATOM 648 C CA . ARG A 1 81 ? 1.978 23.962 -0.573 1.00 72.44 81 ARG A CA 1
ATOM 649 C C . ARG A 1 81 ? 3.286 24.659 -0.931 1.00 72.44 81 ARG A C 1
ATOM 651 O O . ARG A 1 81 ? 3.232 25.809 -1.362 1.00 72.44 81 ARG A O 1
ATOM 658 N N . GLU A 1 82 ? 4.411 23.964 -0.816 1.00 76.94 82 GLU A N 1
ATOM 659 C CA . GLU A 1 82 ? 5.736 24.441 -1.214 1.00 76.94 82 GLU A CA 1
ATOM 660 C C . GLU A 1 82 ? 5.759 24.775 -2.708 1.00 76.94 82 GLU A C 1
ATOM 662 O O . GLU A 1 82 ? 6.049 25.913 -3.075 1.00 76.94 82 GLU A O 1
ATOM 667 N N . TRP A 1 83 ? 5.305 23.860 -3.574 1.00 78.12 83 TRP A N 1
ATOM 668 C CA . TRP A 1 83 ? 5.214 24.122 -5.014 1.00 78.12 83 TRP A CA 1
ATOM 669 C C . TRP A 1 83 ? 4.360 25.358 -5.333 1.00 78.12 83 TRP A C 1
ATOM 671 O O . TRP A 1 83 ? 4.706 26.163 -6.199 1.00 78.12 83 TRP A O 1
ATOM 681 N N . MET A 1 84 ? 3.236 25.545 -4.638 1.00 79.50 84 MET A N 1
ATOM 682 C CA . MET A 1 84 ? 2.377 26.713 -4.837 1.00 79.50 84 MET A CA 1
ATOM 683 C C . MET A 1 84 ? 3.048 28.017 -4.402 1.00 79.50 84 MET A C 1
ATOM 685 O O . MET A 1 84 ? 2.924 29.014 -5.117 1.00 79.50 84 MET A O 1
ATOM 689 N N . GLN A 1 85 ? 3.776 28.009 -3.282 1.00 79.94 85 GLN A N 1
ATOM 690 C CA . GLN A 1 85 ? 4.576 29.150 -2.834 1.00 79.94 85 GLN A CA 1
ATOM 691 C C . GLN A 1 85 ? 5.664 29.498 -3.854 1.00 79.94 85 GLN A C 1
ATOM 693 O O . GLN A 1 85 ? 5.751 30.649 -4.281 1.00 79.94 85 GLN A O 1
ATOM 698 N N . GLU A 1 86 ? 6.427 28.507 -4.316 1.00 84.06 86 GLU A N 1
ATOM 699 C CA . GLU A 1 86 ? 7.486 28.687 -5.317 1.00 84.06 86 GLU A CA 1
ATOM 700 C C . GLU A 1 86 ? 6.957 29.222 -6.656 1.00 84.06 86 GLU A C 1
ATOM 702 O O . GLU A 1 86 ? 7.640 29.972 -7.352 1.00 84.06 86 GLU A O 1
ATOM 707 N N . ASN A 1 87 ? 5.717 28.877 -7.013 1.00 83.25 87 ASN A N 1
ATOM 708 C CA . ASN A 1 87 ? 5.100 29.243 -8.289 1.00 83.25 87 ASN A CA 1
ATOM 709 C C . ASN A 1 87 ? 4.105 30.416 -8.190 1.00 83.25 87 ASN A C 1
ATOM 711 O O . ASN A 1 87 ? 3.353 30.660 -9.141 1.00 83.25 87 ASN A O 1
ATOM 715 N N . ASN A 1 88 ? 4.078 31.151 -7.068 1.00 81.19 88 ASN A N 1
ATOM 716 C CA . ASN A 1 88 ? 3.153 32.269 -6.815 1.00 81.19 88 ASN A CA 1
ATOM 717 C C . ASN A 1 88 ? 1.675 31.916 -7.087 1.00 81.19 88 ASN A C 1
ATOM 719 O O . ASN A 1 88 ? 0.901 32.710 -7.634 1.00 81.19 88 ASN A O 1
ATOM 723 N N . LYS A 1 89 ? 1.268 30.697 -6.728 1.00 75.62 89 LYS A N 1
ATOM 724 C CA . LYS A 1 89 ? -0.121 30.235 -6.797 1.00 75.62 89 LYS A CA 1
ATOM 725 C C . LYS A 1 89 ? -0.750 30.350 -5.410 1.00 75.62 89 LYS A C 1
ATOM 727 O O . LYS A 1 89 ? -0.195 29.870 -4.432 1.00 75.62 89 LYS A O 1
ATOM 732 N N . ALA A 1 90 ? -1.933 30.956 -5.326 1.00 72.56 90 ALA A N 1
ATOM 733 C CA . ALA A 1 90 ? -2.708 31.034 -4.089 1.00 72.56 90 ALA A CA 1
ATOM 734 C C . ALA A 1 90 ? -3.981 30.186 -4.203 1.00 72.56 90 ALA A C 1
ATOM 736 O O . ALA A 1 90 ? -4.734 30.313 -5.174 1.00 72.56 90 ALA A O 1
ATOM 737 N N . ILE A 1 91 ? -4.254 29.349 -3.197 1.00 64.12 91 ILE A N 1
ATOM 738 C CA . ILE A 1 91 ? -5.564 28.706 -3.052 1.00 64.12 91 ILE A CA 1
ATOM 739 C C . ILE A 1 91 ? -6.508 29.720 -2.406 1.00 64.12 91 ILE A C 1
ATOM 741 O O . ILE A 1 91 ? -6.510 29.911 -1.196 1.00 64.12 91 ILE A O 1
ATOM 745 N N . ASN A 1 92 ? -7.345 30.359 -3.221 1.00 65.69 92 ASN A N 1
ATOM 746 C CA . ASN A 1 92 ? -8.344 31.333 -2.761 1.00 65.69 92 ASN A CA 1
ATOM 747 C C . ASN A 1 92 ? -9.676 30.690 -2.332 1.00 65.69 92 ASN A C 1
ATOM 749 O O . ASN A 1 92 ? -10.704 31.364 -2.291 1.00 65.69 92 ASN A O 1
ATOM 753 N N . ARG A 1 93 ? -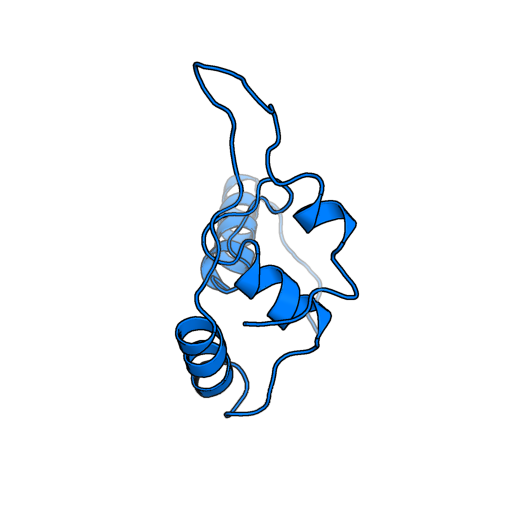9.702 29.380 -2.069 1.00 53.88 93 ARG A N 1
ATOM 754 C CA . ARG A 1 93 ? -10.913 28.670 -1.642 1.00 53.88 93 ARG A CA 1
ATOM 755 C C . ARG A 1 93 ? -10.661 27.972 -0.309 1.00 53.88 93 ARG A C 1
ATOM 757 O O . ARG A 1 93 ? -9.625 27.327 -0.182 1.00 53.88 93 ARG A O 1
ATOM 764 N N . PRO A 1 94 ? -11.586 28.068 0.659 1.00 48.94 94 PRO A N 1
ATOM 765 C CA . PRO A 1 94 ? -11.465 27.297 1.880 1.00 48.94 94 PRO A CA 1
ATOM 766 C C . PRO A 1 94 ? -11.556 25.816 1.509 1.00 48.94 94 PRO A C 1
ATOM 768 O O . PRO A 1 94 ? -12.506 25.389 0.851 1.00 48.94 94 PRO A O 1
ATOM 771 N N . SER A 1 95 ? -10.529 25.054 1.867 1.00 49.12 95 SER A N 1
ATOM 772 C CA . SER A 1 95 ? -10.585 23.597 1.858 1.00 49.12 95 SER A CA 1
ATOM 773 C C . SER A 1 95 ? -11.640 23.157 2.875 1.00 49.12 95 SER A C 1
ATOM 775 O O . SER A 1 95 ? -11.625 23.660 4.000 1.00 49.12 95 SER A O 1
ATOM 777 N N . MET A 1 96 ? -12.568 22.296 2.441 1.00 41.12 96 MET A N 1
ATOM 778 C CA . MET A 1 96 ? -13.549 21.621 3.306 1.00 41.12 96 MET A CA 1
ATOM 779 C C . MET A 1 96 ? -12.884 20.930 4.493 1.00 41.12 96 MET A C 1
ATOM 781 O O . MET A 1 96 ? -11.765 20.402 4.299 1.00 41.12 96 MET A O 1
#

Foldseek 3Di:
DDDDDPVVVCVVVQFPQPPDPVGRQGADADDLVRQQVCCVVPVVSDHDDPVVSNCRRRHQPHDPVDPDRPSPVCCVPVVVVVVCVVVVHDDPDDDD

pLDDT: mean 85.57, std 13.8, range [41.12, 97.31]

Organism: NCBI:txid651561

Sequence (96 aa):
MMEIKILTYLKDNPAINPGNKEYEGRIEPMSSSEVQNHEEIYNNGKPFPEAVRELLFLAGKRCHVLSHNILDINELQENPREWMQENNKAINRPSM

Secondary structure (DSSP, 8-state):
----SS-HHHHH--BSSTT-SS---B-B---HHHHHHHHHHHSTTPPPPHHHHHHHHHHSSB-TT-SS-TT-HHHHHHHHHHHHHHTT----S---

Radius of gyration: 16.42 Å; chains: 1; bounding box: 32×46×32 Å